Protein 1JU8 (pdb70)

InterPro domains:
  IPR012512 Albumin I [PF08027] (22-54)
  IPR032000 Albumin I chain a [PF16720] (66-113)

Sequence (37 aa):
ADCNGACSPFEVPPCRSRDCRCVPIGLFVGFCIHPTG

Solvent-accessible surface area: 3151 Å² total; per-residue (Å²): 136,104,0,70,54,69,7,39,90,207,76,120,59,34,33,192,18,229,109,9,155,28,56,88,119,25,177,205,65,3,79,4,54,86,71,145,139

Foldseek 3Di:
DAWWAWFDPVDVVRRHDPQWHWAADPPPTTITDHDDD

Structure (mmCIF, N/CA/C/O backbone):
data_1JU8
#
_entry.id   1JU8
#
_cell.length_a   ?
_cell.length_b   ?
_cell.length_c   ?
_cell.angle_alpha   ?
_cell.angle_beta   ?
_cell.angle_gamma   ?
#
loop_
_atom_site.group_PDB
_atom_site.id
_atom_site.type_symbol
_atom_site.label_atom_id
_atom_site.label_alt_i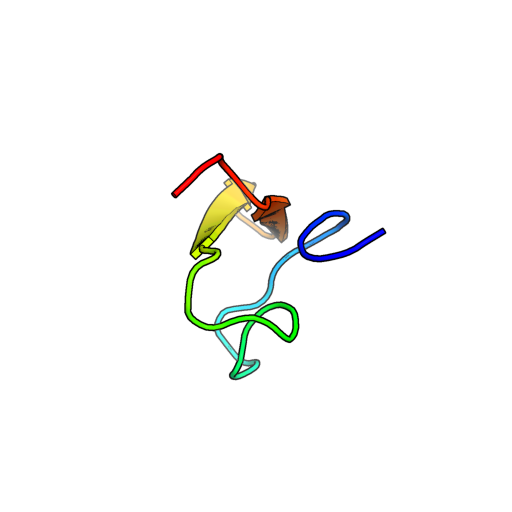d
_atom_site.label_comp_id
_atom_site.label_asym_id
_atom_site.label_entity_id
_atom_site.label_seq_id
_atom_site.pdbx_PDB_ins_code
_atom_site.Cartn_x
_atom_site.Cartn_y
_atom_site.Cartn_z
_atom_site.occupancy
_atom_site.B_iso_or_equiv
_atom_site.auth_seq_id
_atom_site.auth_comp_id
_atom_site.auth_asym_id
_atom_site.auth_atom_id
_atom_site.pdbx_PDB_model_num
ATOM 1 N N . ALA A 1 1 ? -10.350 0.477 10.028 1.00 3.24 1 ALA A N 1
ATOM 2 C CA . ALA A 1 1 ? -9.108 0.005 9.354 1.00 2.48 1 ALA A CA 1
ATOM 3 C C . ALA A 1 1 ? -8.446 1.183 8.640 1.00 1.92 1 ALA A C 1
ATOM 4 O O . ALA A 1 1 ? -9.102 1.971 7.988 1.00 2.14 1 ALA A O 1
ATOM 13 N N . ASP A 1 2 ? -7.154 1.316 8.757 1.00 1.44 2 ASP A N 1
ATOM 14 C CA . ASP A 1 2 ? -6.464 2.450 8.082 1.00 1.10 2 ASP A CA 1
ATOM 15 C C . ASP A 1 2 ? -5.772 1.948 6.813 1.00 0.91 2 ASP A C 1
ATOM 16 O O . ASP A 1 2 ? -6.346 1.949 5.742 1.00 1.12 2 ASP A O 1
ATOM 25 N N . CYS A 1 3 ? -4.541 1.527 6.920 1.00 0.64 3 CYS A N 1
ATOM 26 C CA . CYS A 1 3 ? -3.818 1.039 5.717 1.00 0.53 3 CYS A CA 1
ATOM 27 C C . CYS A 1 3 ? -3.722 -0.490 5.753 1.00 0.42 3 CYS A C 1
ATOM 28 O O . CYS A 1 3 ? -2.839 -1.060 6.379 1.00 0.39 3 CYS A O 1
ATOM 35 N N . ASN A 1 4 ? -4.628 -1.149 5.080 1.00 0.46 4 ASN A N 1
ATOM 36 C CA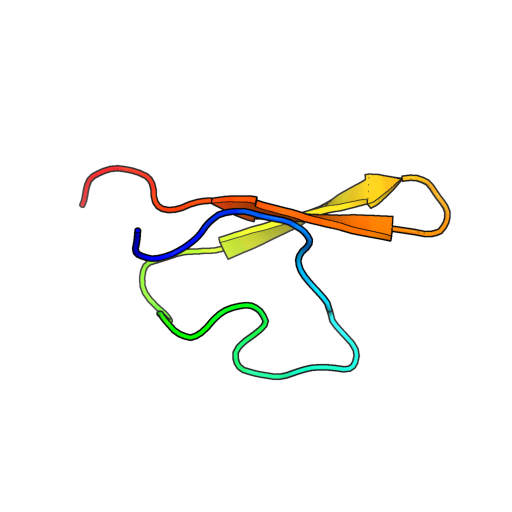 . ASN A 1 4 ? -4.624 -2.641 5.042 1.00 0.53 4 ASN A CA 1
ATOM 37 C C . ASN A 1 4 ? -5.237 -3.104 3.714 1.00 0.66 4 ASN A C 1
ATOM 38 O O . ASN A 1 4 ? -5.527 -2.303 2.847 1.00 1.56 4 ASN A O 1
ATOM 49 N N . GLY A 1 5 ? -5.450 -4.383 3.544 1.00 0.56 5 GLY A N 1
ATOM 50 C CA . GLY A 1 5 ? -6.054 -4.866 2.267 1.00 0.76 5 GLY A CA 1
ATOM 51 C C . GLY A 1 5 ? -4.986 -4.950 1.183 1.00 0.49 5 GLY A C 1
ATOM 52 O O . GLY A 1 5 ? -3.826 -5.187 1.450 1.00 0.94 5 GLY A O 1
ATOM 56 N N . ALA A 1 6 ? -5.385 -4.764 -0.040 1.00 0.55 6 ALA A N 1
ATOM 57 C CA . ALA A 1 6 ? -4.417 -4.826 -1.175 1.00 0.32 6 ALA A CA 1
ATOM 58 C C . ALA A 1 6 ? -3.890 -3.413 -1.472 1.00 0.42 6 ALA A C 1
ATOM 59 O O . ALA A 1 6 ? -4.620 -2.446 -1.385 1.00 0.63 6 ALA A O 1
ATOM 66 N N . CYS A 1 7 ? -2.631 -3.275 -1.819 1.00 0.41 7 CYS A N 1
ATOM 67 C CA . CYS A 1 7 ? -2.090 -1.909 -2.112 1.00 0.61 7 CYS A CA 1
ATOM 68 C C . CYS A 1 7 ? -1.741 -1.779 -3.593 1.00 0.58 7 CYS A C 1
ATOM 69 O O . CYS A 1 7 ? -1.296 -2.719 -4.223 1.00 0.46 7 CYS A O 1
ATOM 76 N N . SER A 1 8 ? -1.939 -0.615 -4.155 1.00 0.71 8 SER A N 1
ATOM 77 C CA . SER A 1 8 ? -1.618 -0.423 -5.591 1.00 0.69 8 SER A CA 1
ATOM 78 C C . SER A 1 8 ? -0.587 0.697 -5.781 1.00 0.64 8 SER A C 1
ATOM 79 O O . SER A 1 8 ? -0.615 1.691 -5.084 1.00 0.58 8 SER A O 1
ATOM 87 N N . PRO A 1 9 ? 0.254 0.519 -6.770 1.00 0.71 9 PRO A N 1
ATOM 88 C CA . PRO A 1 9 ? 1.243 1.494 -7.141 1.00 0.76 9 PRO A CA 1
ATOM 89 C C . PRO A 1 9 ? 0.554 2.429 -8.122 1.00 0.66 9 PRO A C 1
ATOM 90 O O . PRO A 1 9 ? 0.538 3.633 -7.954 1.00 0.66 9 PRO A O 1
ATOM 101 N N . PHE A 1 10 ? -0.078 1.848 -9.102 1.00 0.62 10 PHE A N 1
ATOM 102 C CA . PHE A 1 10 ? -0.859 2.625 -10.080 1.00 0.58 10 PHE A CA 1
ATOM 103 C C . PHE A 1 10 ? -1.692 3.625 -9.301 1.00 0.51 10 PHE A C 1
ATOM 104 O O . PHE A 1 10 ? -2.055 4.681 -9.779 1.00 0.55 10 PHE A O 1
ATOM 121 N N . GLU A 1 11 ? -2.011 3.262 -8.094 1.00 0.45 11 GLU A N 1
ATOM 122 C CA . GLU A 1 11 ? -2.841 4.130 -7.239 1.00 0.41 11 GLU A CA 1
ATOM 123 C C . GLU A 1 11 ? -1.961 4.974 -6.315 1.00 0.43 11 GLU A C 1
ATOM 124 O O . GLU A 1 11 ? -0.869 4.591 -5.949 1.00 0.45 11 GLU A O 1
ATOM 136 N N . VAL A 1 12 ? -2.449 6.126 -5.942 1.00 0.47 12 VAL A N 1
ATOM 137 C CA . VAL A 1 12 ? -1.681 7.035 -5.041 1.00 0.54 12 VAL A CA 1
ATOM 138 C C . VAL A 1 12 ? -2.657 8.037 -4.400 1.00 0.59 12 VAL A C 1
ATOM 139 O O . VAL A 1 12 ? -3.291 8.799 -5.104 1.00 0.65 12 VAL A O 1
ATOM 152 N N . PRO A 1 13 ? -2.761 8.014 -3.091 1.00 0.58 13 PRO A N 1
ATOM 153 C CA . PRO A 1 13 ? -2.009 7.109 -2.240 1.00 0.51 13 PRO A CA 1
ATOM 154 C C . PRO A 1 13 ? -2.420 5.663 -2.525 1.00 0.42 13 PRO A C 1
ATOM 155 O O . PRO A 1 13 ? -3.523 5.420 -2.973 1.00 0.43 13 PRO A O 1
ATOM 166 N N . PRO A 1 14 ? -1.513 4.756 -2.274 1.00 0.42 14 PRO A N 1
ATOM 167 C CA . PRO A 1 14 ? -1.739 3.344 -2.513 1.00 0.40 14 PRO A CA 1
ATOM 168 C C . PRO A 1 14 ? -2.814 2.799 -1.589 1.00 0.29 14 PRO A C 1
ATOM 169 O O . PRO A 1 14 ? -3.330 1.722 -1.810 1.00 0.42 14 PRO A O 1
ATOM 180 N N . CYS A 1 15 ? -3.131 3.496 -0.547 1.00 0.39 15 CYS A N 1
ATOM 181 C CA . CYS A 1 15 ? -4.141 2.966 0.388 1.00 0.54 15 CYS A CA 1
ATOM 182 C C . CYS A 1 15 ? -5.022 4.080 0.878 1.00 0.50 15 CYS A C 1
ATOM 183 O O . CYS A 1 15 ? -6.232 3.980 0.908 1.00 0.63 15 CYS A O 1
ATOM 190 N N . ARG A 1 16 ? -4.391 5.129 1.257 1.00 0.41 16 ARG A N 1
ATOM 191 C CA . ARG A 1 16 ? -5.112 6.331 1.784 1.00 0.49 16 ARG A CA 1
ATOM 192 C C . ARG A 1 16 ? -4.235 7.057 2.813 1.00 0.50 16 ARG A C 1
ATOM 193 O O . ARG A 1 16 ? -4.457 8.214 3.106 1.00 0.62 16 ARG A O 1
ATOM 214 N N . SER A 1 17 ? -3.256 6.399 3.387 1.00 0.46 17 SER A N 1
ATOM 215 C CA . SER A 1 17 ? -2.422 7.094 4.406 1.00 0.59 17 SER A CA 1
ATOM 216 C C . SER A 1 17 ? -0.961 7.156 3.953 1.00 0.59 17 SER A C 1
ATOM 217 O O . SER A 1 17 ? -0.351 6.154 3.639 1.00 0.89 17 SER A O 1
ATOM 225 N N . ARG A 1 18 ? -0.399 8.335 3.926 1.00 0.75 18 ARG A N 1
ATOM 226 C CA . ARG A 1 18 ? 1.021 8.486 3.503 1.00 0.95 18 ARG A CA 1
ATOM 227 C C . ARG A 1 18 ? 1.938 7.851 4.550 1.00 0.71 18 ARG A C 1
ATOM 228 O O . ARG A 1 18 ? 2.972 7.297 4.233 1.00 0.97 18 ARG A O 1
ATOM 249 N N . ASP A 1 19 ? 1.565 7.930 5.796 1.00 0.44 19 ASP A N 1
ATOM 250 C CA . ASP A 1 19 ? 2.409 7.335 6.871 1.00 0.46 19 ASP A CA 1
ATOM 251 C C . ASP A 1 19 ? 2.448 5.820 6.695 1.00 0.41 19 ASP A C 1
ATOM 252 O O . ASP A 1 19 ? 3.289 5.138 7.247 1.00 0.47 19 ASP A O 1
ATOM 261 N N . CYS A 1 20 ? 1.540 5.292 5.928 1.00 0.34 20 CYS A N 1
ATOM 262 C CA . CYS A 1 20 ? 1.509 3.820 5.706 1.00 0.33 20 CYS A CA 1
ATOM 263 C C . CYS A 1 20 ? 2.235 3.509 4.389 1.00 0.34 20 CYS A C 1
ATOM 264 O O . CYS A 1 20 ? 2.617 4.408 3.666 1.00 0.50 20 CYS A O 1
ATOM 271 N N . ARG A 1 21 ? 2.449 2.260 4.068 1.00 0.30 21 ARG A N 1
ATOM 272 C CA . ARG A 1 21 ? 3.171 1.960 2.802 1.00 0.32 21 ARG A CA 1
ATOM 273 C C . ARG A 1 21 ? 2.571 0.754 2.084 1.00 0.35 21 ARG A C 1
ATOM 274 O O . ARG A 1 21 ? 2.001 -0.140 2.684 1.00 0.40 21 ARG A O 1
ATOM 295 N N . CYS A 1 22 ? 2.723 0.737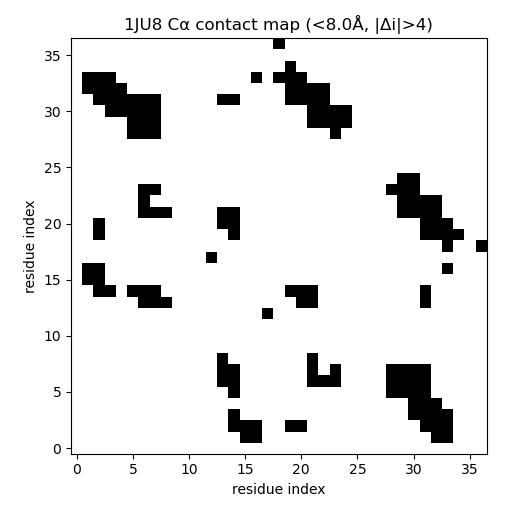 0.788 1.00 0.38 22 CYS A N 1
ATOM 296 C CA . CYS A 1 22 ? 2.206 -0.392 -0.033 1.00 0.44 22 CYS A CA 1
ATOM 297 C C . CYS A 1 22 ? 3.314 -1.440 -0.152 1.00 0.37 22 CYS A C 1
ATOM 298 O O . CYS A 1 22 ? 4.439 -1.127 -0.487 1.00 0.40 22 CYS A O 1
ATOM 305 N N . VAL A 1 23 ? 3.012 -2.676 0.119 1.00 0.33 23 VAL A N 1
ATOM 306 C CA . VAL A 1 23 ? 4.060 -3.728 0.014 1.00 0.30 23 VAL 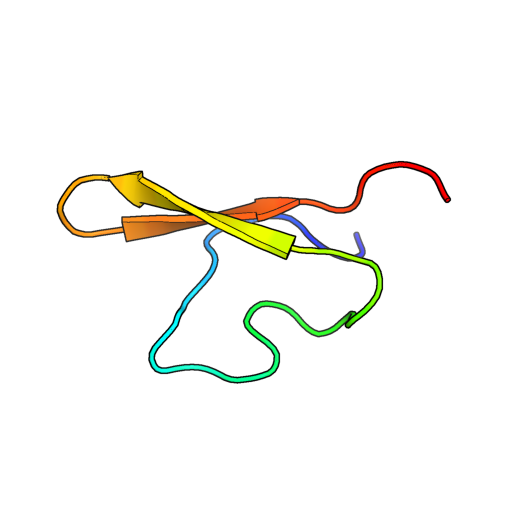A CA 1
ATOM 307 C C . VAL A 1 23 ? 3.716 -4.668 -1.145 1.00 0.27 23 VAL A C 1
ATOM 308 O O . VAL A 1 23 ? 3.054 -5.668 -0.951 1.00 0.28 23 VAL A O 1
ATOM 321 N N . PRO A 1 24 ? 4.186 -4.323 -2.317 1.00 0.30 24 PRO A N 1
ATOM 322 C CA . PRO A 1 24 ? 3.952 -5.116 -3.501 1.00 0.33 24 PRO A CA 1
ATOM 323 C C . PRO A 1 24 ? 4.852 -6.345 -3.483 1.00 0.33 24 PRO A C 1
ATOM 324 O O . PRO A 1 24 ? 6.049 -6.250 -3.666 1.00 0.39 24 PRO A O 1
ATOM 335 N N . ILE A 1 25 ? 4.278 -7.492 -3.279 1.00 0.40 25 ILE A N 1
ATOM 336 C CA . ILE A 1 25 ? 5.080 -8.734 -3.264 1.00 0.48 25 ILE A CA 1
ATOM 337 C C . ILE A 1 25 ? 4.511 -9.674 -4.285 1.00 0.82 25 ILE A C 1
ATOM 338 O O . ILE A 1 25 ? 5.219 -10.395 -4.959 1.00 0.88 25 ILE A O 1
ATOM 354 N N . GLY A 1 26 ? 3.236 -9.657 -4.423 1.00 1.21 26 GLY A N 1
ATOM 355 C CA . GLY A 1 26 ? 2.641 -10.531 -5.415 1.00 1.71 26 GLY A CA 1
ATOM 356 C C . GLY A 1 26 ? 3.109 -10.038 -6.746 1.00 0.93 26 GLY A 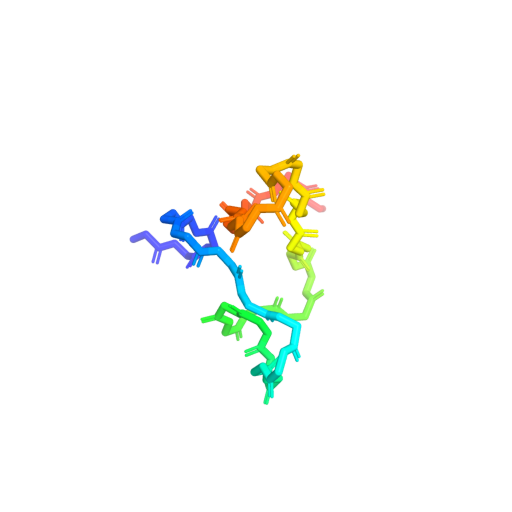C 1
ATOM 357 O O . GLY A 1 26 ? 2.915 -8.897 -7.117 1.00 1.37 26 GLY A O 1
ATOM 361 N N . LEU A 1 27 ? 3.738 -10.884 -7.453 1.00 0.68 27 LEU A N 1
ATOM 362 C CA . LEU A 1 27 ? 4.248 -10.495 -8.789 1.00 1.45 27 LEU A CA 1
ATOM 363 C C . LEU A 1 27 ? 3.150 -9.700 -9.506 1.00 1.74 27 LEU A C 1
ATOM 364 O O . LEU A 1 27 ? 3.413 -8.905 -10.386 1.00 2.29 27 LEU A O 1
ATOM 380 N N . PHE A 1 28 ? 1.913 -9.911 -9.118 1.00 1.49 28 PHE A N 1
A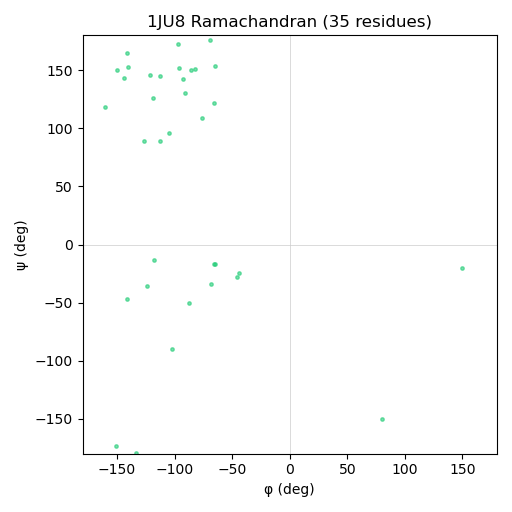TOM 381 C CA . PHE A 1 28 ? 0.789 -9.176 -9.751 1.00 1.75 28 PHE A CA 1
ATOM 382 C C . PHE A 1 28 ? 0.054 -8.305 -8.719 1.00 1.27 28 PHE A C 1
ATOM 383 O O . PHE A 1 28 ? -0.748 -7.468 -9.084 1.00 1.37 28 PHE A O 1
ATOM 400 N N . VAL A 1 29 ? 0.279 -8.490 -7.435 1.00 0.85 29 VAL A N 1
ATOM 401 C CA . VAL A 1 29 ? -0.472 -7.653 -6.454 1.00 0.50 29 VAL A CA 1
ATOM 402 C C . VAL A 1 29 ? 0.399 -7.233 -5.272 1.00 0.40 29 VAL A C 1
ATOM 403 O O . VAL A 1 29 ? 1.449 -7.790 -5.001 1.00 0.53 29 VAL A O 1
ATOM 416 N N . GLY A 1 30 ? -0.073 -6.262 -4.545 1.00 0.33 30 GLY A N 1
ATOM 417 C CA . GLY A 1 30 ? 0.646 -5.786 -3.346 1.00 0.30 30 GLY A CA 1
ATOM 418 C C . GLY A 1 30 ? -0.385 -5.671 -2.232 1.00 0.28 30 GLY A C 1
ATOM 419 O O . GLY A 1 30 ? -1.544 -5.984 -2.425 1.00 0.41 30 GLY A O 1
ATOM 423 N N . PHE A 1 31 ? 0.006 -5.251 -1.073 1.00 0.24 31 PHE A N 1
ATOM 424 C CA . PHE A 1 31 ? -0.970 -5.147 0.023 1.00 0.24 31 PHE A CA 1
ATOM 425 C C . PHE A 1 31 ? -0.667 -3.944 0.889 1.00 0.26 31 PHE A C 1
ATOM 426 O O . PHE A 1 31 ? 0.462 -3.588 1.115 1.00 0.33 31 PHE A O 1
ATOM 443 N N . CYS A 1 32 ? -1.684 -3.302 1.352 1.00 0.29 32 CYS A N 1
ATOM 444 C CA . CYS A 1 32 ? -1.496 -2.089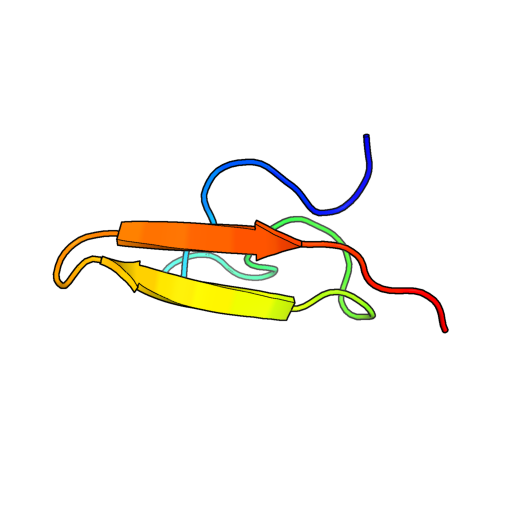 2.170 1.00 0.33 32 CYS A CA 1
ATOM 445 C C . CYS A 1 32 ? -1.295 -2.454 3.635 1.00 0.30 32 CYS A C 1
ATOM 446 O O . CYS A 1 32 ? -1.808 -3.440 4.124 1.00 0.33 32 CYS A O 1
ATOM 453 N N . ILE A 1 33 ? -0.558 -1.646 4.341 1.00 0.32 33 ILE A N 1
ATOM 454 C CA . ILE A 1 33 ? -0.328 -1.915 5.781 1.00 0.35 33 ILE A CA 1
ATOM 455 C C . ILE A 1 33 ? -0.129 -0.590 6.507 1.00 0.37 33 ILE A C 1
ATOM 456 O O . ILE A 1 33 ? 0.374 0.364 5.953 1.00 0.40 33 ILE A O 1
ATOM 472 N N . HIS A 1 34 ? -0.501 -0.539 7.748 1.00 0.38 34 HIS A N 1
ATOM 473 C CA . HIS A 1 34 ? -0.324 0.715 8.540 1.00 0.41 34 HIS A CA 1
ATOM 474 C C . HIS A 1 34 ? 0.438 0.392 9.829 1.00 0.38 34 HIS A C 1
ATOM 475 O O . HIS A 1 34 ? -0.155 0.104 10.850 1.00 0.46 34 HIS A O 1
ATOM 489 N N . PRO A 1 35 ? 1.738 0.457 9.741 1.00 0.43 35 PRO A N 1
ATOM 490 C CA . PRO A 1 35 ? 2.604 0.188 10.868 1.00 0.50 35 PRO A CA 1
ATOM 491 C C . PRO A 1 35 ? 2.462 1.302 11.901 1.00 0.59 35 PRO A C 1
ATOM 492 O O . PRO A 1 35 ? 1.757 2.268 11.682 1.00 0.61 35 PRO A O 1
ATOM 503 N N . THR A 1 36 ? 3.118 1.175 13.015 1.00 0.73 36 THR A N 1
ATOM 504 C CA . THR A 1 36 ? 3.017 2.230 14.061 1.00 0.92 36 THR A CA 1
ATOM 505 C C . THR A 1 36 ? 3.973 3.375 13.724 1.00 1.16 36 THR A C 1
ATOM 506 O O . THR A 1 36 ? 4.993 3.179 13.094 1.00 1.38 36 THR A O 1
ATOM 517 N N . GLY A 1 37 ? 3.651 4.569 14.138 1.00 1.64 37 GLY A N 1
ATOM 518 C CA . GLY A 1 37 ? 4.541 5.725 13.842 1.00 2.05 37 GLY A CA 1
ATOM 519 C C . GLY A 1 37 ? 4.718 6.570 15.104 1.00 2.43 37 GLY A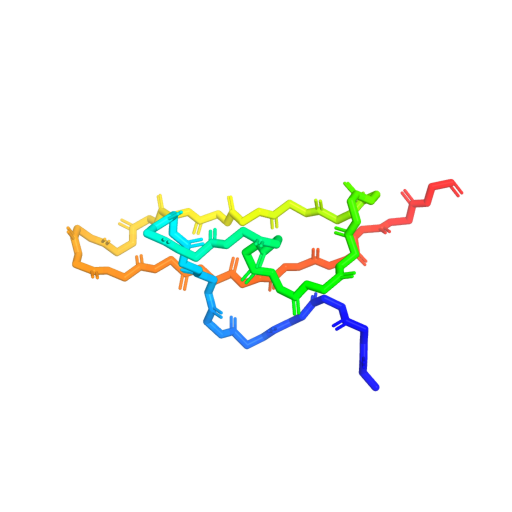 C 1
ATOM 520 O O . GLY A 1 37 ? 3.928 6.406 16.019 1.00 2.68 37 GLY A O 1
#

Radius of gyration: 8.94 Å; Cα contacts (8 Å, |Δi|>4): 75; chains: 1; bounding box: 14×19×24 Å

Nearest PDB structures (foldseek):
  1ju8-assembly1_A  TM=1.028E+00  e=2.137E-07  unclassified
  3s3x-assembly1_D  TM=3.626E-01  e=4.329E+00  Psalmopoeus cambridgei
  2kni-assembly1_A  TM=4.026E-01  e=6.451E+00  Psalmopoeus cambridgei
  4fz1-assembly1_D  TM=3.833E-01  e=6.036E+00  Psalmopoeus cambridgei

Organism: Glycine max (NCBI:txid3847)

Secondary structure (DSSP, 8-state):
--S-SEE-SSSSSSSS-TTSEEEE-SSS-EEEE----

B-factor: mean 1.12, std 0.93, range [0.24, 4.76]